Protein AF-A0A4Z0IWK3-F1 (afdb_monomer)

Radius of gyration: 20.69 Å; Cα contacts (8 Å, |Δi|>4): 162; chains: 1; bounding box: 50×22×62 Å

Solvent-accessible surface area (backbone atoms only — not comparable to full-atom values): 7476 Å² total; per-residue (Å²): 129,85,80,77,55,66,42,41,52,52,15,23,51,30,21,52,52,18,36,54,30,46,50,49,40,53,52,48,38,60,66,50,46,54,47,52,56,50,49,51,40,48,49,39,48,54,52,20,69,75,62,82,38,76,70,48,40,51,49,34,52,53,50,44,50,51,53,51,49,53,52,52,52,40,50,54,50,48,51,53,34,32,54,42,26,46,52,26,16,50,29,48,72,71,44,42,64,77,35,59,62,55,39,51,52,35,51,54,51,43,58,72,62,38,29,88,77,37,52,66,37,38,46,50,21,51,52,35,37,46,52,14,49,52,32,46,62,34,71,70,30,44,54,51,32,63,73,62,109

Mean predicted aligned error: 10.68 Å

Secondary structure (DSSP, 8-state):
-PPPPHHHHHHHHHHHHHHHHHHHHHHHIIIIIHHHHHHHHHHHHHHHHHTT-HHHHHHHHHHHHHHHHHHHHHHHHHHHHHHHHHHHHHHHHHT-TTHHHHHHHHHHHHHHHTTTT-HHHHHHHHHHHHHHHHHHHSHHHHHHHHHT-

Structure (mmCIF, N/CA/C/O backbone):
data_AF-A0A4Z0IWK3-F1
#
_entry.id   AF-A0A4Z0IWK3-F1
#
loop_
_atom_site.group_PDB
_atom_site.id
_atom_site.type_symbol
_atom_site.label_atom_id
_atom_site.label_alt_id
_atom_site.label_comp_id
_atom_site.label_asym_id
_atom_site.label_entity_id
_atom_site.label_seq_id
_atom_site.pdbx_PDB_ins_code
_atom_site.Cartn_x
_atom_site.Cartn_y
_atom_site.Cartn_z
_atom_site.occupancy
_atom_site.B_iso_or_equiv
_atom_site.auth_seq_id
_atom_site.auth_comp_id
_atom_site.auth_asym_id
_atom_site.auth_atom_id
_atom_site.pdbx_PDB_model_num
ATOM 1 N N . MET A 1 1 ? -23.320 -8.083 20.902 1.00 50.72 1 MET A N 1
ATOM 2 C CA . MET A 1 1 ? -22.014 -7.706 20.310 1.00 50.72 1 MET A CA 1
ATOM 3 C C . MET A 1 1 ? -21.766 -6.229 20.587 1.00 50.72 1 MET A C 1
ATOM 5 O O . MET A 1 1 ? -22.652 -5.441 20.272 1.00 50.72 1 MET A O 1
ATOM 9 N N . PRO A 1 2 ? -20.641 -5.829 21.204 1.00 59.41 2 PRO A N 1
ATOM 10 C CA . PRO A 1 2 ? -20.346 -4.414 21.419 1.00 59.41 2 PRO A CA 1
ATOM 11 C C . PRO A 1 2 ? -20.311 -3.676 20.074 1.00 59.41 2 PRO A C 1
ATOM 13 O O . PRO A 1 2 ? -19.693 -4.148 19.116 1.00 59.41 2 PRO A O 1
ATOM 16 N N . LYS A 1 3 ? -21.006 -2.534 19.999 1.00 73.06 3 LYS A N 1
ATOM 17 C CA . LYS A 1 3 ? -21.108 -1.706 18.790 1.00 73.06 3 LYS A CA 1
ATOM 18 C C . LYS A 1 3 ? -19.702 -1.312 18.328 1.00 73.06 3 LYS A C 1
ATOM 20 O O . LYS A 1 3 ? -18.885 -0.870 19.138 1.00 73.06 3 LYS A O 1
ATOM 25 N N . ARG A 1 4 ? -19.403 -1.511 17.040 1.00 75.56 4 ARG A N 1
ATOM 26 C CA . ARG A 1 4 ? -18.089 -1.162 16.484 1.00 75.56 4 ARG A CA 1
ATOM 27 C C . ARG A 1 4 ? -17.861 0.347 16.576 1.00 75.56 4 ARG A C 1
ATOM 29 O O . ARG A 1 4 ? -18.775 1.097 16.230 1.00 75.56 4 ARG A O 1
ATOM 36 N N . PRO A 1 5 ? -16.667 0.793 17.006 1.00 83.38 5 PRO A N 1
ATOM 37 C CA . PRO A 1 5 ? -16.323 2.205 16.992 1.00 83.38 5 PRO A CA 1
ATOM 38 C C . PRO A 1 5 ? -16.358 2.730 15.557 1.00 83.38 5 PRO A C 1
ATOM 40 O O . PRO A 1 5 ? -15.930 2.029 14.634 1.00 83.38 5 PRO A O 1
ATOM 43 N N . PHE A 1 6 ? -16.831 3.963 15.370 1.00 84.44 6 PHE A N 1
ATOM 44 C CA . PHE A 1 6 ? -16.850 4.603 14.054 1.00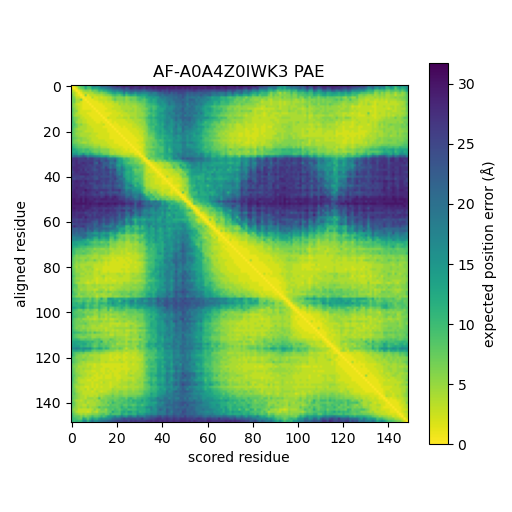 84.44 6 PHE A CA 1
ATOM 45 C C . PHE A 1 6 ? -15.444 4.651 13.442 1.00 84.44 6 PHE A C 1
ATOM 47 O O . PHE A 1 6 ? -15.289 4.407 12.251 1.00 84.44 6 PHE A O 1
ATOM 54 N N . GLU A 1 7 ? -14.403 4.827 14.262 1.00 84.56 7 GLU A N 1
ATOM 55 C CA . GLU A 1 7 ? -13.011 4.856 13.805 1.00 84.56 7 GLU A CA 1
ATOM 56 C C . GLU A 1 7 ? -12.591 3.545 13.119 1.00 84.56 7 GLU A C 1
ATOM 58 O O . GLU A 1 7 ? -11.831 3.561 12.155 1.00 84.56 7 GLU A O 1
ATOM 63 N N . VAL A 1 8 ? -13.113 2.399 13.571 1.00 81.81 8 VAL A N 1
ATOM 64 C CA . VAL A 1 8 ? -12.814 1.087 12.971 1.00 81.81 8 VAL A CA 1
ATOM 65 C C . VAL A 1 8 ? -13.526 0.918 11.633 1.00 81.81 8 VAL A C 1
ATOM 67 O O . VAL A 1 8 ? -12.963 0.332 10.707 1.00 81.81 8 VAL A O 1
ATOM 70 N N . ILE A 1 9 ? -14.748 1.440 11.519 1.00 83.00 9 ILE A N 1
ATOM 71 C CA . ILE A 1 9 ? -15.524 1.416 10.276 1.00 83.00 9 ILE A CA 1
ATOM 72 C C . ILE A 1 9 ? -14.827 2.298 9.239 1.00 83.00 9 ILE A C 1
ATOM 74 O O . ILE A 1 9 ? -14.494 1.818 8.159 1.00 83.00 9 ILE A O 1
ATOM 78 N N . THR A 1 10 ? -14.506 3.538 9.605 1.00 85.62 10 THR A N 1
ATOM 79 C CA . THR A 1 10 ? -13.811 4.500 8.744 1.00 85.62 10 THR A CA 1
ATOM 80 C C . THR A 1 10 ? -12.434 3.992 8.326 1.00 85.62 10 THR A C 1
ATOM 82 O O . THR A 1 10 ? -12.112 4.038 7.143 1.00 85.62 10 THR A O 1
ATOM 85 N N . ALA A 1 11 ? -11.654 3.410 9.244 1.00 84.88 11 ALA A N 1
ATOM 86 C CA . ALA A 1 11 ? -10.389 2.764 8.896 1.00 84.88 11 ALA A CA 1
ATOM 87 C C . ALA A 1 11 ? -10.585 1.603 7.907 1.00 84.88 11 ALA A C 1
ATOM 89 O O . ALA A 1 11 ? -9.863 1.491 6.927 1.00 84.88 11 ALA A O 1
ATOM 90 N N . SER A 1 12 ? -11.586 0.746 8.111 1.00 83.06 12 SER A N 1
ATOM 91 C CA . SER A 1 12 ? -11.817 -0.385 7.200 1.00 83.06 12 SER A CA 1
ATOM 92 C C . SER A 1 12 ? -12.224 0.085 5.798 1.00 83.06 12 SER A C 1
ATOM 94 O O . SER A 1 12 ? -11.745 -0.462 4.810 1.00 83.06 12 SER A O 1
ATOM 96 N N . VAL A 1 13 ? -13.066 1.120 5.709 1.00 86.06 13 VAL A N 1
ATOM 97 C CA . VAL A 1 13 ? -13.516 1.702 4.435 1.00 86.06 13 VAL A CA 1
ATOM 98 C C . VAL A 1 13 ? -12.357 2.387 3.710 1.00 86.06 13 VAL A C 1
ATOM 100 O O . VAL A 1 13 ? -12.110 2.090 2.545 1.00 86.06 13 VAL A O 1
ATOM 103 N N . LEU A 1 14 ? -11.594 3.244 4.394 1.00 85.69 14 LEU A N 1
ATOM 104 C CA . LEU A 1 14 ? -10.437 3.923 3.802 1.00 85.69 14 LEU A CA 1
ATOM 105 C C . LEU A 1 14 ? -9.349 2.927 3.379 1.00 85.69 14 LEU A C 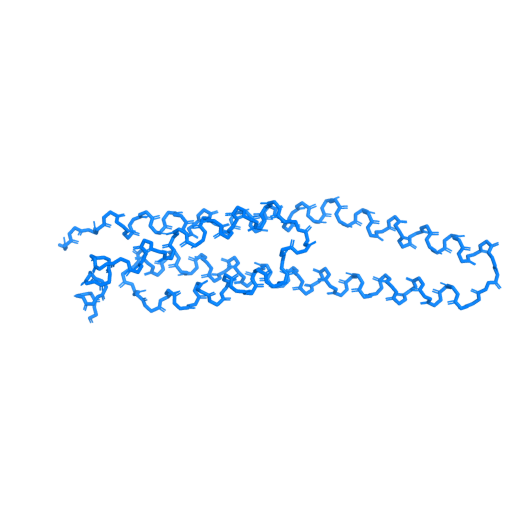1
ATOM 107 O O . LEU A 1 14 ? -8.798 3.050 2.288 1.00 85.69 14 LEU A O 1
ATOM 111 N N . GLY A 1 15 ? -9.084 1.907 4.199 1.00 80.88 15 GLY A N 1
ATOM 112 C CA . GLY A 1 15 ? -8.146 0.833 3.885 1.00 80.88 15 GLY A CA 1
ATOM 113 C C . GLY A 1 15 ? -8.587 -0.039 2.708 1.00 80.88 15 GLY A C 1
ATOM 114 O O . GLY A 1 15 ? -7.736 -0.564 1.998 1.00 80.88 15 GLY A O 1
ATOM 115 N N . PHE A 1 16 ? -9.895 -0.171 2.469 1.00 85.81 16 PHE A N 1
ATOM 116 C CA . PHE A 1 16 ? -10.434 -0.857 1.294 1.00 85.81 16 PHE A CA 1
ATOM 117 C C . PHE A 1 16 ? -10.367 0.012 0.033 1.00 85.81 16 PHE A C 1
ATOM 119 O O . PHE A 1 16 ? -10.097 -0.505 -1.045 1.00 85.81 16 PHE A O 1
ATOM 126 N N . ILE A 1 17 ? -10.563 1.329 0.161 1.00 86.88 17 ILE A N 1
ATOM 127 C CA . ILE A 1 17 ? -10.496 2.281 -0.958 1.00 86.88 17 ILE A CA 1
ATOM 128 C C . ILE A 1 17 ? -9.043 2.525 -1.408 1.00 86.88 17 ILE A C 1
ATOM 130 O O . ILE A 1 17 ? -8.768 2.617 -2.601 1.00 86.88 17 ILE A O 1
ATOM 134 N N . ALA A 1 18 ? -8.094 2.591 -0.473 1.00 84.94 18 ALA A N 1
ATOM 135 C CA . ALA A 1 18 ? -6.679 2.840 -0.751 1.00 84.94 18 ALA A CA 1
ATOM 136 C C . ALA A 1 18 ? -6.080 1.981 -1.897 1.00 84.94 18 ALA A C 1
ATOM 138 O O . ALA A 1 18 ? -5.515 2.562 -2.828 1.00 84.94 18 ALA A O 1
ATOM 139 N N . PRO A 1 19 ? -6.203 0.638 -1.918 1.00 86.56 19 PRO A N 1
ATOM 140 C CA . PRO A 1 19 ? -5.593 -0.194 -2.957 1.00 86.56 19 PRO A CA 1
ATOM 141 C C . PRO A 1 19 ? -6.129 0.067 -4.372 1.00 86.56 19 PRO A C 1
ATOM 143 O O . PRO A 1 19 ? -5.431 -0.246 -5.335 1.00 86.56 19 PRO A O 1
ATOM 146 N N . PHE A 1 20 ? -7.304 0.690 -4.537 1.00 88.62 20 PHE A N 1
ATOM 147 C CA . PHE A 1 20 ? -7.791 1.079 -5.865 1.00 88.62 20 PHE A CA 1
ATOM 148 C C . PHE A 1 20 ? -6.905 2.139 -6.521 1.00 88.62 20 PHE A C 1
ATOM 150 O O . PHE A 1 20 ? -6.735 2.110 -7.736 1.00 88.62 20 PHE A O 1
ATOM 157 N N . PHE A 1 21 ? -6.284 3.029 -5.744 1.00 86.69 21 PHE A N 1
ATOM 158 C CA . PHE A 1 21 ? -5.329 4.001 -6.281 1.00 86.69 21 PHE A CA 1
ATOM 159 C C . PHE A 1 21 ? -4.039 3.330 -6.761 1.00 86.69 21 PHE A C 1
ATOM 161 O O . PHE A 1 21 ? -3.487 3.722 -7.787 1.00 86.69 21 PHE A O 1
ATOM 168 N N . VAL A 1 22 ? -3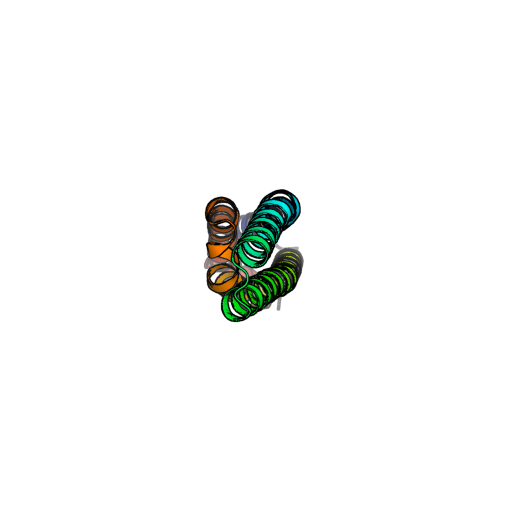.593 2.276 -6.071 1.00 84.19 22 VAL A N 1
ATOM 169 C CA . VAL A 1 22 ? -2.447 1.457 -6.500 1.00 84.19 22 VAL A CA 1
ATOM 170 C C . VAL A 1 22 ? -2.795 0.692 -7.771 1.00 84.19 22 VAL A C 1
ATOM 172 O O . VAL A 1 22 ? -2.021 0.702 -8.723 1.00 84.19 22 VAL A O 1
ATOM 175 N N . LEU A 1 23 ? -3.984 0.087 -7.829 1.00 87.19 23 LEU A N 1
ATOM 176 C CA . LEU A 1 23 ? -4.476 -0.584 -9.030 1.00 87.19 23 LEU A CA 1
ATOM 177 C C . LEU A 1 23 ? -4.564 0.393 -10.209 1.00 87.19 23 LEU A C 1
ATOM 179 O O . LEU A 1 23 ? -4.058 0.094 -11.286 1.00 87.19 23 LEU A O 1
ATOM 183 N N . ALA A 1 24 ? -5.143 1.576 -10.001 1.00 85.88 24 ALA A N 1
ATOM 184 C CA . ALA A 1 24 ? -5.212 2.622 -11.012 1.00 85.88 24 ALA A CA 1
ATOM 185 C C . ALA A 1 24 ? -3.813 3.067 -11.460 1.00 85.88 24 ALA A C 1
ATOM 187 O O . ALA A 1 24 ? -3.605 3.263 -12.652 1.00 85.88 24 ALA A O 1
ATOM 188 N N . ALA A 1 25 ? -2.841 3.169 -10.546 1.00 83.00 25 ALA A N 1
ATOM 189 C CA . ALA A 1 25 ? -1.456 3.491 -10.884 1.00 83.00 25 ALA A CA 1
ATOM 190 C C . ALA A 1 25 ? -0.806 2.405 -11.750 1.00 83.00 25 ALA A C 1
ATOM 192 O O . ALA A 1 25 ? -0.170 2.731 -12.750 1.00 83.00 25 ALA A O 1
ATOM 193 N N . LEU A 1 26 ? -1.012 1.126 -11.420 1.00 82.38 26 LEU A N 1
ATOM 194 C CA . LEU A 1 26 ? -0.520 -0.003 -12.215 1.00 82.38 26 LEU A CA 1
ATOM 195 C C . LEU A 1 26 ? -1.174 -0.056 -13.599 1.00 82.38 26 LEU A C 1
ATOM 197 O O . LEU A 1 26 ? -0.487 -0.239 -14.600 1.00 82.38 26 LEU A O 1
ATOM 201 N N . VAL A 1 27 ? -2.492 0.143 -13.668 1.00 82.81 27 VAL A N 1
ATOM 202 C CA . VAL A 1 27 ? -3.246 0.187 -14.926 1.00 82.81 27 VAL A CA 1
ATOM 203 C C . VAL A 1 27 ? -2.775 1.364 -15.776 1.00 82.81 27 VAL A C 1
ATOM 205 O O . VAL A 1 27 ? -2.432 1.188 -16.943 1.00 82.81 27 VAL A O 1
ATOM 208 N N . TRP A 1 28 ? -2.669 2.554 -15.183 1.00 79.06 28 TRP A N 1
ATOM 209 C CA . TRP A 1 28 ? -2.143 3.739 -15.851 1.00 79.06 28 TRP A CA 1
ATOM 210 C C . TRP A 1 28 ? -0.742 3.485 -16.396 1.00 79.06 28 TRP A C 1
ATOM 212 O O . TRP A 1 28 ? -0.471 3.789 -17.554 1.00 79.06 28 TRP A O 1
ATOM 222 N N . MET A 1 29 ? 0.134 2.872 -15.603 1.00 71.94 29 MET A N 1
ATOM 223 C CA . MET A 1 29 ? 1.490 2.521 -16.008 1.00 71.94 29 MET A CA 1
ATOM 224 C C . MET A 1 29 ? 1.511 1.493 -17.149 1.00 71.94 29 MET A C 1
ATOM 226 O O . MET A 1 29 ? 2.302 1.636 -18.081 1.00 71.94 29 MET A O 1
ATOM 230 N N . ALA A 1 30 ? 0.614 0.506 -17.141 1.00 70.50 30 ALA A N 1
ATOM 231 C CA . ALA A 1 30 ? 0.467 -0.446 -18.239 1.00 70.50 30 ALA A CA 1
ATOM 232 C C . ALA A 1 30 ? 0.042 0.245 -19.551 1.00 70.50 30 ALA A C 1
ATOM 234 O O . ALA A 1 30 ? 0.546 -0.103 -20.620 1.00 70.50 30 ALA A O 1
ATOM 235 N N . PHE A 1 31 ? -0.827 1.261 -19.477 1.00 69.31 31 PHE A N 1
ATOM 236 C CA . PHE A 1 31 ? -1.312 2.001 -20.649 1.00 69.31 31 PHE A CA 1
ATOM 237 C C . PHE A 1 31 ? -0.356 3.101 -21.144 1.00 69.31 31 PHE A C 1
ATOM 239 O O . PHE A 1 31 ? -0.175 3.256 -22.353 1.00 69.31 31 PHE A O 1
ATOM 246 N N . THR A 1 32 ? 0.260 3.863 -20.238 1.00 64.88 32 THR A N 1
ATOM 247 C CA . THR A 1 32 ? 1.097 5.037 -20.562 1.00 64.88 32 THR A CA 1
ATOM 248 C C . THR A 1 32 ? 2.594 4.743 -20.478 1.00 64.88 32 THR A C 1
ATOM 250 O O . THR A 1 32 ? 3.330 5.036 -21.421 1.00 64.88 32 THR A O 1
ATOM 253 N N . GLY A 1 33 ? 3.045 4.084 -19.409 1.00 53.56 33 GLY A N 1
ATOM 254 C CA . GLY A 1 33 ? 4.441 3.682 -19.211 1.00 53.56 33 GLY A CA 1
ATOM 255 C C . GLY A 1 33 ? 4.888 2.618 -20.214 1.00 53.56 33 GLY A C 1
ATOM 256 O O . GLY A 1 33 ? 5.943 2.752 -20.827 1.00 53.56 33 GLY A O 1
ATOM 257 N N . GLY A 1 34 ? 4.047 1.621 -20.497 1.00 53.00 34 GLY A N 1
ATOM 258 C CA . GLY A 1 34 ? 4.339 0.601 -21.510 1.00 53.00 34 GLY A CA 1
ATOM 259 C C . GLY A 1 34 ? 4.535 1.164 -22.925 1.00 53.00 34 GLY A C 1
ATOM 260 O O . GLY A 1 34 ? 5.294 0.596 -23.704 1.00 53.00 34 GLY A O 1
ATOM 261 N N . ARG A 1 35 ? 3.900 2.295 -23.266 1.00 54.88 35 ARG A N 1
ATOM 262 C CA . ARG A 1 35 ? 4.093 2.971 -24.561 1.00 54.88 35 ARG A CA 1
ATOM 263 C C . ARG A 1 35 ? 5.324 3.867 -24.560 1.00 54.88 35 ARG A C 1
ATOM 265 O O . ARG A 1 35 ? 6.132 3.741 -25.469 1.00 54.88 35 ARG A O 1
ATOM 272 N N . ALA A 1 36 ? 5.504 4.719 -23.552 1.00 49.88 36 ALA A N 1
ATOM 273 C CA . ALA A 1 36 ? 6.647 5.629 -23.485 1.00 49.88 36 ALA A CA 1
ATOM 274 C C . ALA A 1 36 ? 7.988 4.877 -23.404 1.00 49.88 36 ALA A C 1
ATOM 276 O O . ALA A 1 36 ? 8.898 5.188 -24.166 1.00 49.88 36 ALA A O 1
ATOM 277 N N . PHE A 1 37 ? 8.095 3.825 -22.581 1.00 50.50 37 PHE A N 1
ATOM 278 C CA . PHE A 1 37 ? 9.317 3.014 -22.498 1.00 50.50 37 PHE A C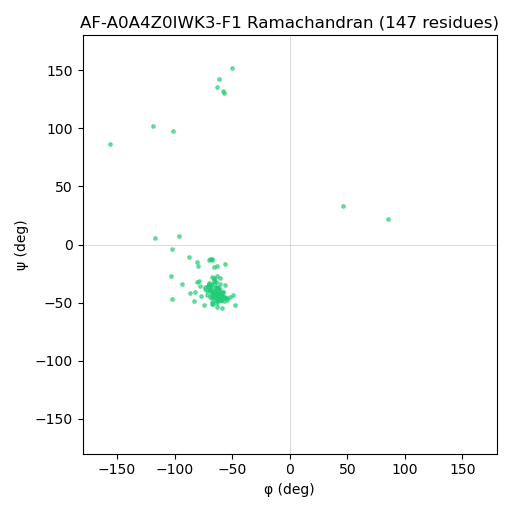A 1
ATOM 279 C C . PHE A 1 37 ? 9.575 2.189 -23.770 1.00 50.50 37 PHE A C 1
ATOM 281 O O . PHE A 1 37 ? 10.726 2.061 -24.182 1.00 50.50 37 PHE A O 1
ATOM 288 N N . ARG A 1 38 ? 8.528 1.691 -24.451 1.00 57.62 38 ARG A N 1
ATOM 289 C CA . ARG A 1 38 ? 8.677 1.033 -25.765 1.00 57.62 38 ARG A CA 1
ATOM 290 C C . ARG A 1 38 ? 9.089 2.012 -26.860 1.00 57.62 38 ARG A C 1
ATOM 292 O O . ARG A 1 38 ? 9.898 1.646 -27.700 1.00 57.62 38 ARG A O 1
ATOM 299 N N . ILE A 1 39 ? 8.557 3.234 -26.850 1.00 56.16 39 ILE A N 1
ATOM 300 C CA . ILE A 1 39 ? 8.902 4.282 -27.820 1.00 56.16 39 ILE A CA 1
ATOM 301 C C . ILE A 1 39 ? 10.337 4.754 -27.594 1.00 56.16 39 ILE A C 1
ATOM 303 O O . ILE A 1 39 ? 11.088 4.833 -28.555 1.00 56.16 39 ILE A O 1
ATOM 307 N N . VAL A 1 40 ? 10.752 4.999 -26.350 1.00 53.28 40 VAL A N 1
ATOM 308 C CA . VAL A 1 40 ? 12.140 5.364 -26.026 1.00 53.28 40 VAL A CA 1
ATOM 309 C C . VAL A 1 40 ? 13.096 4.227 -26.391 1.00 53.28 40 VAL A C 1
ATOM 311 O O . VAL A 1 40 ? 14.100 4.479 -27.049 1.00 53.28 40 VAL A O 1
ATOM 314 N N . GLY A 1 41 ? 12.754 2.975 -26.067 1.00 54.91 41 GLY A N 1
ATOM 315 C CA . GLY A 1 41 ? 13.523 1.805 -26.497 1.00 54.91 41 GLY A CA 1
ATOM 316 C C . GLY A 1 41 ? 13.619 1.686 -28.022 1.00 54.91 41 GLY A C 1
ATOM 317 O O . GLY A 1 41 ? 14.694 1.432 -28.551 1.00 54.91 41 GLY A O 1
ATOM 318 N N . TRP A 1 42 ? 12.526 1.942 -28.747 1.00 63.53 42 TRP A N 1
ATOM 319 C CA . TRP A 1 42 ? 12.507 1.919 -30.211 1.00 63.53 42 TRP A CA 1
ATOM 320 C C . TRP A 1 42 ? 13.313 3.068 -30.832 1.00 63.53 42 TRP A C 1
ATOM 322 O O . TRP A 1 42 ? 14.066 2.841 -31.773 1.00 63.53 42 TRP A O 1
ATOM 332 N N . VAL A 1 43 ? 13.204 4.285 -30.290 1.00 60.12 43 VAL A N 1
ATOM 333 C CA . VAL A 1 43 ? 13.955 5.469 -30.738 1.00 60.12 43 VAL A CA 1
ATOM 334 C C . VAL A 1 43 ? 15.451 5.282 -30.496 1.00 60.12 43 VAL A C 1
ATOM 336 O O . VAL A 1 43 ? 16.235 5.530 -31.405 1.00 60.12 43 VAL A O 1
ATOM 339 N N . LEU A 1 44 ? 15.854 4.773 -29.330 1.00 53.97 44 LEU A N 1
ATOM 340 C CA . LEU A 1 44 ? 17.255 4.456 -29.034 1.00 53.97 44 LEU A CA 1
ATOM 341 C C . LEU A 1 44 ? 17.807 3.376 -29.972 1.00 53.97 44 LEU A C 1
ATOM 343 O O . LEU A 1 44 ? 18.917 3.521 -30.476 1.00 53.97 44 LEU A O 1
ATOM 347 N N . ARG A 1 45 ? 17.013 2.340 -30.278 1.00 57.72 45 ARG A N 1
ATOM 348 C CA . ARG A 1 45 ? 17.390 1.291 -31.239 1.00 57.72 45 ARG A CA 1
ATOM 349 C C . ARG A 1 45 ? 17.576 1.850 -32.650 1.00 57.72 45 ARG A C 1
ATOM 351 O O . ARG A 1 45 ? 18.541 1.513 -33.321 1.00 57.72 45 ARG A O 1
ATOM 358 N N . LYS A 1 46 ? 16.686 2.756 -33.066 1.00 60.66 46 LYS A N 1
ATOM 359 C CA . LYS A 1 46 ? 16.721 3.401 -34.384 1.00 60.66 46 LYS A CA 1
ATOM 360 C C . LYS A 1 46 ? 17.877 4.394 -34.527 1.00 60.66 46 LYS A C 1
ATOM 362 O O . LYS A 1 46 ? 18.454 4.500 -35.600 1.00 60.66 46 LYS A O 1
ATOM 367 N N . ILE A 1 47 ? 18.221 5.111 -33.456 1.00 55.28 47 ILE A N 1
ATOM 368 C CA . ILE A 1 47 ? 19.394 5.995 -33.413 1.00 55.28 47 ILE A CA 1
ATOM 369 C C . ILE A 1 47 ? 20.684 5.161 -33.433 1.00 55.28 47 ILE A C 1
ATOM 371 O O . ILE A 1 47 ? 21.616 5.517 -34.145 1.00 55.28 47 ILE A O 1
ATOM 375 N N . GLY A 1 48 ? 20.725 4.025 -32.731 1.00 51.84 48 GLY A N 1
ATOM 376 C CA . GLY A 1 48 ? 21.857 3.092 -32.779 1.00 51.84 48 GLY A CA 1
ATOM 377 C C . GLY A 1 48 ? 22.126 2.539 -34.184 1.00 51.84 48 GLY A C 1
ATOM 378 O O . GLY A 1 48 ? 23.267 2.578 -34.634 1.00 51.84 48 GLY A O 1
ATOM 379 N N . ASP A 1 49 ? 21.075 2.122 -34.899 1.00 58.72 49 ASP A N 1
ATOM 380 C CA . ASP A 1 49 ? 21.155 1.628 -36.288 1.00 58.72 49 ASP A CA 1
ATOM 381 C C . ASP A 1 49 ? 21.625 2.704 -37.283 1.00 58.72 49 ASP A C 1
ATOM 383 O O . ASP A 1 49 ? 22.296 2.405 -38.264 1.00 58.72 49 ASP A O 1
ATOM 387 N N . LEU A 1 50 ? 21.290 3.974 -37.034 1.00 55.44 50 LEU A N 1
ATOM 388 C CA . LEU A 1 50 ? 21.665 5.095 -37.905 1.00 55.44 50 LEU A CA 1
ATOM 389 C C . LEU A 1 50 ? 23.107 5.580 -37.697 1.00 55.44 50 LEU A C 1
ATOM 391 O O . LEU A 1 50 ? 23.606 6.338 -38.526 1.00 55.44 50 LEU A O 1
ATOM 395 N N . THR A 1 51 ? 23.764 5.184 -36.601 1.00 54.00 51 THR A N 1
ATOM 396 C CA . THR A 1 51 ? 25.075 5.731 -36.203 1.00 54.00 51 THR A CA 1
ATOM 397 C C . THR A 1 51 ? 26.197 4.683 -36.198 1.00 54.00 51 THR A C 1
ATOM 399 O O . THR A 1 51 ? 27.296 4.997 -35.751 1.00 54.00 51 THR A O 1
ATOM 402 N N . ASP A 1 52 ? 25.933 3.446 -36.646 1.00 51.97 52 ASP A N 1
ATOM 403 C CA . ASP A 1 52 ? 26.904 2.342 -36.822 1.00 51.97 52 ASP A CA 1
ATOM 404 C C . ASP A 1 52 ? 27.869 2.122 -35.627 1.00 51.97 52 ASP A C 1
ATOM 406 O O . ASP A 1 52 ? 29.038 1.761 -35.765 1.00 51.97 52 ASP A O 1
ATOM 410 N N . THR A 1 53 ? 27.397 2.377 -34.400 1.00 51.12 53 THR A N 1
ATOM 411 C CA . THR A 1 53 ? 28.208 2.322 -33.172 1.00 51.12 53 THR A CA 1
ATOM 412 C C . THR A 1 53 ? 27.655 1.272 -32.209 1.00 51.12 53 THR A C 1
ATOM 414 O O . THR A 1 53 ? 26.704 1.507 -31.464 1.00 51.12 53 THR A O 1
ATOM 417 N N . ALA A 1 54 ? 28.306 0.104 -32.168 1.00 51.12 54 ALA A N 1
ATOM 418 C CA . ALA A 1 54 ? 27.950 -1.045 -31.319 1.00 51.12 54 ALA A CA 1
ATOM 419 C C . ALA A 1 54 ? 27.881 -0.743 -29.801 1.00 51.12 54 ALA A C 1
ATOM 421 O O . ALA A 1 54 ? 27.299 -1.504 -29.031 1.00 51.12 54 ALA A O 1
ATOM 422 N N . VAL A 1 55 ? 28.458 0.377 -29.355 1.00 50.53 55 VAL A N 1
ATOM 423 C CA . VAL A 1 55 ? 28.436 0.833 -27.954 1.00 50.53 55 VAL A CA 1
ATOM 424 C C . VAL A 1 55 ? 27.095 1.488 -27.583 1.00 50.53 55 VAL A C 1
ATOM 426 O O . VAL A 1 55 ? 26.642 1.367 -26.446 1.00 50.53 55 VAL A O 1
ATOM 429 N N . LEU A 1 56 ? 26.414 2.144 -28.533 1.00 48.06 56 LEU A N 1
ATOM 430 C CA . LEU A 1 56 ? 25.106 2.770 -28.294 1.00 48.06 56 LEU A CA 1
ATOM 431 C C . LEU A 1 56 ? 23.952 1.759 -28.336 1.00 48.06 56 LEU A C 1
ATOM 433 O O . LEU A 1 56 ? 22.987 1.910 -27.584 1.00 48.06 56 LEU A O 1
ATOM 437 N N . SER A 1 57 ? 24.060 0.706 -29.151 1.00 52.53 57 SER A N 1
ATOM 438 C CA . SER A 1 57 ? 23.073 -0.380 -29.178 1.00 52.53 57 SER A CA 1
ATOM 439 C C . SER A 1 57 ? 23.098 -1.211 -27.890 1.00 52.53 57 SER A C 1
ATOM 441 O O . SER A 1 57 ? 22.027 -1.491 -27.350 1.00 52.53 57 SER A O 1
ATOM 443 N N . TRP A 1 58 ? 24.279 -1.486 -27.304 1.00 54.16 58 TRP A N 1
ATOM 444 C CA . TRP A 1 58 ? 24.342 -2.102 -25.968 1.00 54.16 58 TRP A CA 1
ATOM 445 C C . TRP A 1 58 ? 23.653 -1.217 -24.936 1.00 54.16 58 TRP A C 1
ATOM 447 O O . TRP A 1 58 ? 22.970 -1.723 -24.049 1.00 54.16 58 TRP A O 1
ATOM 457 N N . ALA A 1 59 ? 23.868 0.104 -24.995 1.00 51.44 59 ALA A N 1
ATOM 458 C CA . ALA A 1 59 ? 23.415 1.023 -23.952 1.00 51.44 59 ALA A CA 1
ATOM 459 C C . ALA A 1 59 ? 21.891 1.173 -23.985 1.00 51.44 59 ALA A C 1
ATOM 461 O O . ALA A 1 59 ? 21.254 1.235 -22.932 1.00 51.44 59 ALA A O 1
ATOM 462 N N . GLY A 1 60 ? 21.305 1.142 -25.185 1.00 53.06 60 GLY A N 1
ATOM 463 C CA . GLY A 1 60 ? 19.861 1.058 -25.393 1.00 53.06 60 GLY A CA 1
ATOM 464 C C . GLY A 1 60 ? 19.250 -0.259 -24.899 1.00 53.06 60 GLY A C 1
ATOM 465 O O . GLY A 1 60 ? 18.212 -0.238 -24.229 1.00 53.06 60 GLY A O 1
ATOM 466 N N . ASP A 1 61 ? 19.902 -1.397 -25.147 1.00 58.34 61 ASP A N 1
ATOM 467 C CA . ASP A 1 61 ? 19.424 -2.712 -24.693 1.00 58.34 61 ASP A CA 1
ATOM 468 C C . ASP A 1 61 ? 19.547 -2.878 -23.162 1.00 58.34 61 ASP A C 1
ATOM 470 O O . ASP A 1 61 ? 18.619 -3.357 -22.509 1.00 58.34 61 ASP A O 1
ATOM 474 N N . LEU A 1 62 ? 20.626 -2.381 -22.548 1.00 55.84 62 LEU A N 1
ATOM 475 C CA . LEU A 1 62 ? 20.791 -2.341 -21.086 1.00 55.84 62 LEU A CA 1
ATOM 476 C C . LEU A 1 62 ? 19.781 -1.398 -20.421 1.00 55.84 62 LEU A C 1
ATOM 478 O O . LEU A 1 62 ? 19.167 -1.754 -19.416 1.00 55.84 62 LEU A O 1
ATOM 482 N N . SER A 1 63 ? 19.567 -0.209 -20.990 1.00 54.81 63 SER A N 1
ATOM 483 C CA . SER A 1 63 ? 18.614 0.777 -20.466 1.00 54.81 63 SER A CA 1
ATOM 484 C C . SER A 1 63 ? 17.167 0.276 -20.546 1.00 54.81 63 SER A C 1
ATOM 486 O O . SER A 1 63 ? 16.415 0.383 -19.573 1.00 54.81 63 SER A O 1
ATOM 488 N N . SER A 1 64 ? 16.782 -0.345 -21.664 1.00 60.41 64 SER A N 1
ATOM 489 C CA . SER A 1 64 ? 15.448 -0.933 -21.834 1.00 60.41 64 SER A CA 1
ATOM 490 C C . SER A 1 64 ? 15.234 -2.182 -20.969 1.00 60.41 64 SER A C 1
ATOM 492 O O . SER A 1 64 ? 14.144 -2.361 -20.414 1.00 60.41 64 SER A O 1
ATOM 494 N N . GLY A 1 65 ? 16.273 -3.001 -20.766 1.00 57.31 65 GLY A N 1
ATOM 495 C CA . GLY A 1 65 ? 16.261 -4.130 -19.834 1.00 57.31 65 GLY A CA 1
ATOM 496 C C . GLY A 1 65 ? 16.072 -3.695 -18.378 1.00 57.31 65 GLY A C 1
ATOM 497 O O . GLY A 1 65 ? 15.202 -4.224 -17.684 1.00 57.31 65 GLY A O 1
ATOM 498 N N . ILE A 1 66 ? 16.809 -2.672 -17.930 1.00 62.06 66 ILE A N 1
ATOM 499 C CA . ILE A 1 66 ? 16.679 -2.099 -16.579 1.00 62.06 66 ILE A CA 1
ATOM 500 C C . ILE A 1 66 ? 15.293 -1.476 -16.384 1.00 62.06 66 ILE A C 1
ATOM 502 O O . ILE A 1 66 ? 14.643 -1.738 -15.372 1.00 62.06 66 ILE A O 1
ATOM 506 N N . ALA A 1 67 ? 14.799 -0.707 -17.358 1.00 61.69 67 ALA A N 1
ATOM 507 C CA . ALA A 1 67 ? 13.463 -0.119 -17.292 1.00 61.69 67 ALA A CA 1
ATOM 508 C C . ALA A 1 67 ? 12.374 -1.199 -17.170 1.00 61.69 67 ALA A C 1
ATOM 510 O O . ALA A 1 67 ? 11.491 -1.095 -16.320 1.00 61.69 67 ALA A O 1
ATOM 511 N N . THR A 1 68 ? 12.474 -2.275 -17.956 1.00 65.31 68 THR A N 1
ATOM 512 C CA . THR A 1 68 ? 11.540 -3.411 -17.893 1.00 65.31 68 THR A CA 1
ATOM 513 C C . THR A 1 68 ? 11.608 -4.124 -16.541 1.00 65.31 68 THR A C 1
ATOM 515 O O . THR A 1 68 ? 10.569 -4.448 -15.966 1.00 65.31 68 THR A O 1
ATOM 518 N N . GLY A 1 69 ? 12.812 -4.312 -15.992 1.00 66.00 69 GLY A N 1
ATOM 519 C CA . GLY A 1 69 ? 13.010 -4.878 -14.658 1.00 66.00 69 GLY A CA 1
ATOM 520 C C . GLY A 1 69 ? 12.375 -4.027 -13.556 1.00 66.00 69 GLY A C 1
ATOM 521 O O . GLY A 1 69 ? 11.652 -4.556 -12.713 1.00 66.00 69 GLY A O 1
ATOM 522 N N . ILE A 1 70 ? 12.560 -2.704 -13.599 1.00 69.31 70 ILE A N 1
ATOM 523 C CA . ILE A 1 70 ? 11.947 -1.765 -12.645 1.00 69.31 70 ILE A CA 1
ATOM 524 C C . ILE A 1 70 ? 10.417 -1.827 -12.732 1.00 69.31 70 ILE A C 1
ATOM 526 O O . ILE A 1 70 ? 9.752 -1.892 -11.699 1.00 69.31 70 ILE A O 1
ATOM 530 N N . VAL A 1 71 ? 9.850 -1.872 -13.943 1.00 70.06 71 VAL A N 1
ATOM 531 C CA . VAL A 1 71 ? 8.399 -2.022 -14.147 1.00 70.06 71 VAL A CA 1
ATOM 532 C C . VAL A 1 71 ? 7.883 -3.346 -13.580 1.00 70.06 71 VAL A C 1
ATOM 534 O O . VAL A 1 71 ? 6.848 -3.366 -12.914 1.00 70.06 71 VAL A O 1
ATOM 537 N N . ALA A 1 72 ? 8.594 -4.451 -13.806 1.00 73.75 72 ALA A N 1
ATOM 538 C CA . ALA A 1 72 ? 8.201 -5.760 -13.292 1.00 73.75 72 ALA A CA 1
ATOM 539 C C . ALA A 1 72 ? 8.235 -5.806 -11.755 1.00 73.75 72 ALA A C 1
ATOM 541 O O . ALA A 1 72 ? 7.276 -6.260 -11.129 1.00 73.75 72 ALA A O 1
ATOM 542 N N . ILE A 1 73 ? 9.297 -5.274 -11.139 1.00 77.50 73 ILE A N 1
ATOM 543 C CA . ILE A 1 73 ? 9.425 -5.171 -9.677 1.00 77.50 73 ILE A CA 1
ATOM 544 C C . ILE A 1 73 ? 8.304 -4.301 -9.109 1.00 77.50 73 ILE A C 1
ATOM 546 O O . ILE A 1 73 ? 7.637 -4.696 -8.154 1.00 77.50 73 ILE A O 1
ATOM 550 N N . ALA A 1 74 ? 8.051 -3.148 -9.725 1.00 72.69 74 ALA A N 1
ATOM 551 C CA . ALA A 1 74 ? 6.963 -2.262 -9.351 1.00 72.69 74 ALA A CA 1
ATOM 552 C C . ALA A 1 74 ? 5.591 -2.944 -9.413 1.00 72.69 74 ALA A C 1
ATOM 554 O O . ALA A 1 74 ? 4.768 -2.753 -8.519 1.00 72.69 74 ALA A O 1
ATOM 555 N N . PHE A 1 75 ? 5.347 -3.758 -10.440 1.00 81.19 75 PHE A N 1
ATOM 556 C CA . PHE A 1 75 ? 4.100 -4.497 -10.589 1.00 81.19 75 PHE A CA 1
ATOM 557 C C . PHE A 1 75 ? 3.916 -5.527 -9.470 1.00 81.19 75 PHE A C 1
ATOM 559 O O . PHE A 1 75 ? 2.873 -5.553 -8.816 1.00 81.19 75 PHE A O 1
ATOM 566 N N . VAL A 1 76 ? 4.951 -6.325 -9.189 1.00 85.00 76 VAL A N 1
ATOM 567 C CA . VAL A 1 76 ? 4.941 -7.315 -8.099 1.00 85.00 76 VAL A CA 1
ATOM 568 C C . VAL A 1 76 ? 4.727 -6.634 -6.748 1.00 85.00 76 VAL A C 1
ATOM 570 O O . VAL A 1 76 ? 3.868 -7.050 -5.970 1.00 85.00 76 VAL A O 1
ATOM 573 N N . VAL A 1 77 ? 5.457 -5.550 -6.485 1.00 84.88 77 VAL A N 1
ATOM 574 C CA . VAL A 1 77 ? 5.304 -4.758 -5.262 1.00 84.88 77 VAL A CA 1
ATOM 575 C C . VAL A 1 77 ? 3.897 -4.174 -5.154 1.00 84.88 77 VAL A C 1
ATOM 577 O O . VAL A 1 77 ? 3.282 -4.264 -4.094 1.00 84.88 77 VAL A O 1
ATOM 580 N N . GLY A 1 78 ? 3.342 -3.654 -6.246 1.00 84.06 78 GLY A N 1
ATOM 581 C CA . GLY A 1 78 ? 1.974 -3.153 -6.283 1.00 84.06 78 GLY A CA 1
ATOM 582 C C . GLY A 1 78 ? 0.934 -4.207 -5.930 1.00 84.06 78 GLY A C 1
ATOM 583 O O . GLY A 1 78 ? 0.044 -3.939 -5.125 1.00 84.06 78 GLY A O 1
ATOM 584 N N . LEU A 1 79 ? 1.077 -5.427 -6.451 1.00 88.38 79 LEU A N 1
ATOM 585 C CA . LEU A 1 79 ? 0.207 -6.545 -6.084 1.00 88.38 79 LEU A CA 1
ATOM 586 C C . LEU A 1 79 ? 0.330 -6.902 -4.599 1.00 88.38 79 LEU A C 1
ATOM 588 O O . LEU A 1 79 ? -0.689 -7.096 -3.936 1.00 88.38 79 LEU A O 1
ATOM 592 N N . ILE A 1 80 ? 1.551 -6.930 -4.054 1.00 88.62 80 ILE A N 1
ATOM 593 C CA . ILE A 1 80 ? 1.785 -7.166 -2.620 1.00 88.62 80 ILE A CA 1
ATOM 594 C C . ILE A 1 80 ? 1.091 -6.090 -1.777 1.00 88.62 80 ILE A C 1
ATOM 596 O O . ILE A 1 80 ? 0.435 -6.416 -0.787 1.00 88.62 80 ILE A O 1
ATOM 600 N N . VAL A 1 81 ? 1.195 -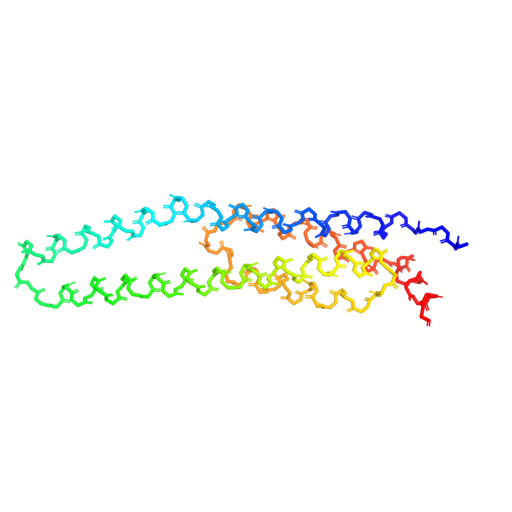4.818 -2.171 1.00 87.38 81 VAL A N 1
ATOM 601 C CA . VAL A 1 81 ? 0.546 -3.697 -1.476 1.00 87.38 81 VAL A CA 1
ATOM 602 C C . VAL A 1 81 ? -0.975 -3.829 -1.530 1.00 87.38 81 VAL A C 1
ATOM 604 O O . VAL A 1 81 ? -1.621 -3.681 -0.493 1.00 87.38 81 VAL A O 1
ATOM 607 N N . ILE A 1 82 ? -1.547 -4.161 -2.694 1.00 88.12 82 ILE A N 1
ATOM 608 C CA . ILE A 1 82 ? -2.992 -4.379 -2.861 1.00 88.12 82 ILE A CA 1
ATOM 609 C C . ILE A 1 82 ? -3.464 -5.500 -1.935 1.00 88.12 82 ILE A C 1
ATOM 611 O O . ILE A 1 82 ? -4.338 -5.277 -1.098 1.00 88.12 82 ILE A O 1
ATOM 615 N N . VAL A 1 83 ? -2.844 -6.680 -2.020 1.00 88.06 83 VAL A N 1
ATOM 616 C CA . VAL A 1 83 ? -3.206 -7.839 -1.190 1.00 88.06 83 VAL A CA 1
ATOM 617 C C . VAL A 1 83 ? -3.045 -7.517 0.296 1.00 88.06 83 VAL A C 1
ATOM 619 O O . VAL A 1 83 ? -3.923 -7.844 1.097 1.00 88.06 83 VAL A O 1
ATOM 622 N N . GLY A 1 84 ? -1.963 -6.832 0.675 1.00 85.50 84 GLY A N 1
ATOM 623 C CA . GLY A 1 84 ? -1.695 -6.418 2.049 1.00 85.50 84 GLY A CA 1
ATOM 624 C C . GLY A 1 84 ? -2.762 -5.476 2.606 1.00 85.50 84 GLY A C 1
ATOM 625 O O . GLY A 1 84 ? -3.261 -5.703 3.711 1.00 85.50 84 GLY A O 1
ATOM 626 N N . PHE A 1 85 ? -3.170 -4.465 1.833 1.00 84.06 85 PHE A N 1
ATOM 627 C CA . PHE A 1 85 ? -4.207 -3.514 2.238 1.00 84.06 85 PHE A CA 1
ATOM 628 C C . PHE A 1 85 ? -5.608 -4.127 2.251 1.00 84.06 85 PHE A C 1
ATOM 630 O O . PHE A 1 85 ? -6.356 -3.903 3.204 1.00 84.06 85 PHE A O 1
ATOM 637 N N . THR A 1 86 ? -5.953 -4.967 1.273 1.00 85.19 86 THR A N 1
ATOM 638 C CA . THR A 1 86 ? -7.226 -5.701 1.270 1.00 85.19 86 THR A CA 1
ATOM 639 C C . THR A 1 86 ? -7.311 -6.657 2.463 1.00 85.19 86 THR A C 1
ATOM 641 O O . THR A 1 86 ? -8.322 -6.683 3.171 1.00 85.19 86 THR A O 1
ATOM 644 N N . ALA A 1 87 ? -6.233 -7.390 2.762 1.00 85.62 87 ALA A N 1
ATOM 645 C CA . ALA A 1 87 ? -6.162 -8.257 3.935 1.00 85.62 87 ALA A CA 1
ATOM 646 C C . ALA A 1 87 ? -6.221 -7.461 5.248 1.00 85.62 87 ALA A C 1
ATOM 648 O O . ALA A 1 87 ? -6.833 -7.915 6.219 1.00 85.62 87 ALA A O 1
ATOM 649 N N . TYR A 1 88 ? -5.616 -6.272 5.294 1.00 84.81 88 TYR A N 1
ATOM 650 C CA . TYR A 1 88 ? -5.717 -5.353 6.425 1.00 84.81 88 TYR A CA 1
ATOM 651 C C . TYR A 1 88 ? -7.151 -4.862 6.644 1.00 84.81 88 TYR A C 1
ATOM 653 O O . TYR A 1 88 ? -7.6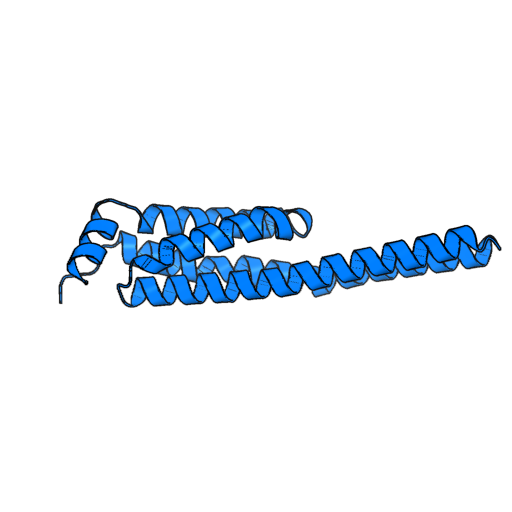55 -4.994 7.761 1.00 84.81 88 TYR A O 1
ATOM 661 N N . ALA A 1 89 ? -7.829 -4.376 5.601 1.00 81.62 89 ALA A N 1
ATOM 662 C CA . ALA A 1 89 ? -9.212 -3.909 5.675 1.00 81.62 89 ALA A CA 1
ATOM 663 C C . ALA A 1 89 ? -10.155 -5.030 6.140 1.00 81.62 89 ALA A C 1
ATOM 665 O O . ALA A 1 89 ? -10.949 -4.839 7.061 1.00 81.62 89 ALA A O 1
ATOM 666 N N . TRP A 1 90 ? -9.988 -6.238 5.591 1.00 80.75 90 TRP A N 1
ATOM 667 C CA . TRP A 1 90 ? -10.715 -7.425 6.040 1.00 80.75 90 TRP A CA 1
ATOM 668 C C . TRP A 1 90 ? -10.442 -7.747 7.513 1.00 80.75 90 TRP A C 1
ATOM 670 O O . TRP A 1 90 ? -11.364 -7.962 8.298 1.00 80.75 90 TRP A O 1
ATOM 680 N N . ARG A 1 91 ? -9.174 -7.750 7.942 1.00 80.12 91 ARG A N 1
ATOM 681 C CA . ARG A 1 91 ? -8.817 -8.059 9.335 1.00 80.12 91 ARG A CA 1
ATOM 682 C C . ARG A 1 91 ? -9.303 -6.997 10.319 1.00 80.12 91 ARG A C 1
ATOM 684 O O . ARG A 1 91 ? -9.701 -7.369 11.423 1.00 80.12 91 ARG A O 1
ATOM 691 N N . LEU A 1 92 ? -9.334 -5.721 9.939 1.00 78.44 92 LEU A N 1
ATOM 692 C CA . LEU A 1 92 ? -10.002 -4.679 10.723 1.00 78.44 92 LEU A CA 1
ATOM 693 C C . LEU A 1 92 ? -11.505 -4.953 10.828 1.00 78.44 92 LEU A C 1
ATOM 695 O O . LEU A 1 92 ? -12.051 -4.939 11.933 1.00 78.44 92 LEU A O 1
ATOM 699 N N . ALA A 1 93 ? -12.141 -5.308 9.710 1.00 75.56 93 ALA A N 1
ATOM 700 C CA . ALA A 1 93 ? -13.550 -5.674 9.645 1.00 75.56 93 ALA A CA 1
ATOM 701 C C . ALA A 1 93 ? -13.887 -6.993 10.361 1.00 75.56 93 ALA A C 1
ATOM 703 O O . ALA A 1 93 ? -15.059 -7.255 10.602 1.00 75.56 93 ALA A O 1
ATOM 704 N N . VAL A 1 94 ? -12.914 -7.817 10.749 1.00 78.81 94 VAL A N 1
ATOM 705 C CA . VAL A 1 94 ? -13.121 -9.020 11.583 1.00 78.81 94 VAL A CA 1
ATOM 706 C C . VAL A 1 94 ? -12.704 -8.779 13.043 1.00 78.81 94 VAL A C 1
ATOM 708 O O . VAL A 1 94 ? -12.933 -9.621 13.903 1.00 78.81 94 VAL A O 1
ATOM 711 N N . GLY A 1 95 ? -12.146 -7.610 13.374 1.00 69.56 95 GLY A N 1
ATOM 712 C CA . GLY A 1 95 ? -11.743 -7.282 14.744 1.00 69.56 95 GLY A CA 1
ATOM 713 C C . GLY A 1 95 ? -10.349 -7.770 15.141 1.00 69.56 95 GLY A C 1
ATOM 714 O O . GLY A 1 95 ? -10.045 -7.877 16.325 1.00 69.56 95 GLY A O 1
ATOM 715 N N . ARG A 1 96 ? -9.456 -8.031 14.178 1.00 72.62 96 ARG A N 1
ATOM 716 C CA . ARG A 1 96 ? -8.071 -8.464 14.432 1.00 72.62 96 ARG A CA 1
ATOM 717 C C . ARG A 1 96 ? -7.076 -7.309 14.282 1.00 72.62 96 ARG A C 1
ATOM 719 O O . ARG A 1 96 ? -6.578 -7.026 13.196 1.00 72.62 96 ARG A O 1
ATOM 726 N N . GLY A 1 97 ? -6.701 -6.696 15.406 1.00 64.69 97 GLY A N 1
ATOM 727 C CA . GLY A 1 97 ? -5.851 -5.493 15.444 1.00 64.69 97 GLY A CA 1
ATOM 728 C C . GLY A 1 97 ? -4.378 -5.675 15.037 1.00 64.69 97 GLY A C 1
ATOM 729 O O . GLY A 1 97 ? -3.695 -4.682 14.805 1.00 64.69 97 GLY A O 1
ATOM 730 N N . ARG A 1 98 ? -3.864 -6.911 14.906 1.00 70.69 98 ARG A N 1
ATOM 731 C CA . ARG A 1 98 ? -2.462 -7.164 14.490 1.00 70.69 98 ARG A CA 1
ATOM 732 C C . ARG A 1 98 ? -2.157 -6.717 13.053 1.00 70.69 98 ARG A C 1
ATOM 734 O O . ARG A 1 98 ? -0.996 -6.516 12.721 1.00 70.69 98 ARG A O 1
ATOM 741 N N . ALA A 1 99 ? -3.174 -6.542 12.209 1.00 73.31 99 ALA A N 1
ATOM 742 C CA . ALA A 1 99 ? -2.991 -6.217 10.793 1.00 73.31 99 ALA A CA 1
ATOM 743 C C . ALA A 1 99 ? -2.464 -4.793 10.527 1.00 73.31 99 ALA A C 1
ATOM 745 O O . ALA A 1 99 ? -2.019 -4.507 9.421 1.00 73.31 99 ALA A O 1
ATOM 746 N N . ARG A 1 100 ? -2.480 -3.906 11.530 1.00 75.81 100 ARG A N 1
ATOM 747 C CA . ARG A 1 100 ? -2.046 -2.505 11.386 1.00 75.81 100 ARG A CA 1
ATOM 748 C C . ARG A 1 100 ? -0.561 -2.365 11.048 1.00 75.81 100 ARG A C 1
ATOM 750 O O . ARG A 1 100 ? -0.198 -1.508 10.255 1.00 75.81 100 ARG A O 1
ATOM 757 N N . TRP A 1 101 ? 0.279 -3.232 11.615 1.00 75.81 101 TRP A N 1
ATOM 758 C CA . TRP A 1 101 ? 1.722 -3.240 11.355 1.00 75.81 101 TRP A CA 1
ATOM 759 C C . TRP A 1 101 ? 2.051 -3.686 9.930 1.00 75.81 101 TRP A C 1
ATOM 761 O O . TRP A 1 101 ? 2.945 -3.133 9.299 1.00 75.81 101 TRP A O 1
ATOM 771 N N . VAL A 1 102 ? 1.273 -4.633 9.396 1.00 78.25 102 VAL A N 1
ATOM 772 C CA . VAL A 1 102 ? 1.390 -5.076 7.999 1.00 78.25 102 VAL A CA 1
ATOM 773 C C . VAL A 1 102 ? 1.045 -3.926 7.052 1.00 78.25 102 VAL A C 1
ATOM 775 O O . VAL A 1 102 ? 1.789 -3.668 6.112 1.00 78.25 102 VAL A O 1
ATOM 778 N N . ALA A 1 103 ? -0.027 -3.181 7.340 1.00 79.56 103 ALA A N 1
ATOM 779 C CA . ALA A 1 103 ? -0.412 -2.018 6.544 1.00 79.56 103 ALA A CA 1
ATOM 780 C C . ALA A 1 103 ? 0.655 -0.909 6.562 1.00 79.56 103 ALA A C 1
ATOM 782 O O . ALA A 1 103 ? 0.923 -0.318 5.520 1.00 79.56 103 ALA A O 1
ATOM 783 N N . MET A 1 104 ? 1.309 -0.669 7.708 1.00 82.38 104 MET A N 1
ATOM 784 C CA . MET A 1 104 ? 2.452 0.253 7.800 1.00 82.38 104 MET A CA 1
ATOM 785 C C . MET A 1 104 ? 3.611 -0.181 6.895 1.00 82.38 104 MET A C 1
ATOM 787 O O . MET A 1 104 ? 4.156 0.646 6.166 1.00 82.38 104 MET A O 1
ATOM 791 N N . GLY A 1 105 ? 3.950 -1.475 6.891 1.00 82.88 105 GLY A N 1
ATOM 792 C CA . GLY A 1 105 ? 4.973 -2.024 5.997 1.00 82.88 105 GLY A CA 1
ATOM 793 C C . GLY A 1 105 ? 4.626 -1.832 4.518 1.00 82.88 105 GLY A C 1
ATOM 794 O O . GLY A 1 105 ? 5.462 -1.375 3.743 1.00 82.88 105 GLY A O 1
ATOM 795 N N . CYS A 1 106 ? 3.374 -2.098 4.131 1.00 83.94 106 CYS A N 1
ATOM 796 C CA . CYS A 1 106 ? 2.899 -1.866 2.764 1.00 83.94 106 CYS A CA 1
ATOM 797 C C . CYS A 1 106 ? 2.930 -0.380 2.368 1.00 83.94 106 CYS A C 1
ATOM 799 O O . CYS A 1 106 ? 3.254 -0.066 1.227 1.00 83.94 106 CYS A O 1
ATOM 801 N N . LEU A 1 107 ? 2.633 0.532 3.299 1.00 84.50 107 LEU A N 1
ATOM 802 C CA . LEU A 1 107 ? 2.731 1.980 3.090 1.00 84.50 107 LEU A CA 1
ATOM 803 C C . LEU A 1 107 ? 4.168 2.419 2.805 1.00 84.50 107 LEU A C 1
ATOM 805 O O . LEU A 1 107 ? 4.407 3.131 1.833 1.00 84.50 107 LEU A O 1
ATOM 809 N N . GLY A 1 108 ? 5.121 1.949 3.615 1.00 81.94 108 GLY A N 1
ATOM 810 C CA . GLY A 1 108 ? 6.543 2.224 3.402 1.00 81.94 108 GLY A CA 1
ATOM 811 C C . GLY A 1 108 ? 7.046 1.662 2.071 1.00 81.94 108 GLY A C 1
ATOM 812 O O . GLY A 1 108 ? 7.741 2.351 1.328 1.00 81.94 108 GLY A O 1
ATOM 813 N N . LEU A 1 109 ? 6.633 0.441 1.725 1.00 82.81 109 LEU A N 1
ATOM 814 C CA . LEU A 1 109 ? 7.011 -0.197 0.465 1.00 82.81 109 LEU A CA 1
ATOM 815 C C . LEU A 1 109 ? 6.467 0.567 -0.754 1.00 82.81 109 LEU A C 1
ATOM 817 O O . LEU A 1 109 ? 7.207 0.820 -1.704 1.00 82.81 109 LEU A O 1
ATOM 821 N N . ALA A 1 110 ? 5.198 0.983 -0.716 1.00 78.62 110 ALA A N 1
ATOM 822 C CA . ALA A 1 110 ? 4.595 1.784 -1.779 1.00 78.62 110 ALA A CA 1
ATOM 823 C C . ALA A 1 110 ? 5.269 3.157 -1.921 1.00 78.62 110 ALA A C 1
ATOM 825 O O . ALA A 1 110 ? 5.507 3.609 -3.040 1.00 78.62 110 ALA A O 1
ATOM 826 N N . PHE A 1 111 ? 5.622 3.793 -0.798 1.00 80.75 111 PHE A N 1
ATOM 827 C CA . PHE A 1 111 ? 6.322 5.075 -0.796 1.00 80.75 111 PHE A CA 1
ATOM 828 C C . PHE A 1 111 ? 7.682 4.992 -1.500 1.00 80.75 111 PHE A C 1
ATOM 830 O O . PHE A 1 111 ? 8.002 5.848 -2.319 1.00 80.75 111 PHE A O 1
ATOM 837 N N . VAL A 1 112 ? 8.470 3.953 -1.221 1.00 77.94 112 VAL A N 1
ATOM 838 C CA . VAL A 1 112 ? 9.820 3.821 -1.789 1.00 77.94 112 VAL A CA 1
ATOM 839 C C . VAL A 1 112 ? 9.781 3.356 -3.244 1.00 77.94 112 VAL A C 1
ATOM 841 O O . VAL A 1 112 ? 10.494 3.896 -4.084 1.00 77.94 112 VAL A O 1
ATOM 844 N N . VAL A 1 113 ? 8.954 2.355 -3.555 1.00 76.25 113 VAL A N 1
ATOM 845 C CA . VAL A 1 113 ? 9.024 1.659 -4.850 1.00 76.25 113 VAL A CA 1
ATOM 846 C C . VAL A 1 113 ? 8.072 2.251 -5.887 1.00 76.25 113 VAL A C 1
ATOM 848 O O . VAL A 1 113 ? 8.391 2.262 -7.073 1.00 76.25 113 VAL A O 1
ATOM 851 N N . MET A 1 114 ? 6.898 2.739 -5.473 1.00 73.00 114 MET A N 1
ATOM 852 C CA . MET A 1 114 ? 5.824 3.084 -6.413 1.00 73.00 114 MET A CA 1
ATOM 853 C C . MET A 1 114 ? 5.670 4.585 -6.661 1.00 73.00 114 MET A C 1
ATOM 855 O O . MET A 1 114 ? 5.250 4.974 -7.750 1.00 73.00 114 MET A O 1
ATOM 859 N N . THR A 1 115 ? 6.043 5.441 -5.705 1.00 72.06 115 THR A N 1
ATOM 860 C CA . THR A 1 115 ? 6.010 6.909 -5.858 1.00 72.06 115 THR A CA 1
ATOM 861 C C . THR A 1 115 ? 6.665 7.431 -7.146 1.00 72.06 115 THR A C 1
ATOM 863 O O . THR A 1 115 ? 6.041 8.273 -7.793 1.00 72.06 115 THR A O 1
ATOM 866 N N . PRO A 1 116 ? 7.846 6.945 -7.593 1.00 67.12 116 PRO A N 1
ATOM 867 C CA . PRO A 1 116 ? 8.452 7.438 -8.835 1.00 67.12 116 PRO A CA 1
ATOM 868 C C . PRO A 1 116 ? 7.674 7.069 -10.111 1.00 67.12 116 PRO A C 1
ATOM 870 O O . PRO A 1 116 ? 7.938 7.634 -11.166 1.00 67.12 116 PRO A O 1
ATOM 873 N N . LEU A 1 117 ? 6.713 6.143 -10.041 1.00 68.62 117 LEU A N 1
ATOM 874 C CA . LEU A 1 117 ? 5.964 5.657 -11.205 1.00 68.62 117 LEU A CA 1
ATOM 875 C C . LEU A 1 117 ? 4.747 6.524 -11.513 1.00 68.62 117 LEU A C 1
ATOM 877 O O . LEU A 1 117 ? 4.432 6.786 -12.671 1.00 68.62 117 LEU A O 1
ATOM 881 N N . ASN A 1 118 ? 4.030 6.929 -10.465 1.00 74.88 118 ASN A N 1
ATOM 882 C CA . ASN A 1 118 ? 2.890 7.825 -10.571 1.00 74.88 118 ASN A CA 1
ATOM 883 C C . ASN A 1 118 ? 2.684 8.550 -9.230 1.00 74.88 118 ASN A C 1
ATOM 885 O O . ASN A 1 118 ? 1.913 8.079 -8.387 1.00 74.88 118 ASN A O 1
ATOM 889 N N . PRO A 1 119 ? 3.369 9.685 -9.010 1.00 76.69 119 PRO A N 1
ATOM 890 C CA . PRO A 1 119 ? 3.380 10.354 -7.711 1.00 76.69 119 PRO A CA 1
ATOM 891 C C . PRO A 1 119 ? 1.991 10.840 -7.290 1.00 76.69 119 PRO A C 1
ATOM 893 O O . PRO A 1 119 ? 1.704 10.915 -6.100 1.00 76.69 119 PRO A O 1
ATOM 896 N N . LEU A 1 120 ? 1.105 11.122 -8.249 1.00 82.44 120 LEU A N 1
ATOM 897 C CA . LEU A 1 120 ? -0.236 11.628 -7.976 1.00 82.44 120 LEU A CA 1
ATOM 898 C C . LEU A 1 120 ? -1.152 10.514 -7.446 1.00 82.44 120 LEU A C 1
ATOM 900 O O . LEU A 1 120 ? -1.723 10.648 -6.366 1.00 82.44 120 LEU A O 1
ATOM 904 N N . LEU A 1 121 ? -1.228 9.377 -8.147 1.00 82.69 121 LEU A N 1
ATOM 905 C CA . LEU A 1 121 ? -2.051 8.241 -7.712 1.00 82.69 121 LEU A CA 1
ATOM 906 C C . LEU A 1 121 ? -1.488 7.564 -6.458 1.00 82.69 121 LEU A C 1
ATOM 908 O O . LEU A 1 121 ? -2.245 7.208 -5.554 1.00 82.69 121 LEU A O 1
ATOM 912 N N . ILE A 1 122 ? -0.163 7.434 -6.359 1.00 84.38 122 ILE A N 1
ATOM 913 C CA . ILE A 1 122 ? 0.468 6.900 -5.150 1.00 84.38 122 ILE A CA 1
ATOM 914 C C . ILE A 1 122 ? 0.350 7.894 -3.991 1.00 84.38 122 ILE A C 1
ATOM 916 O O . ILE A 1 122 ? 0.106 7.471 -2.867 1.00 84.38 122 ILE A O 1
ATOM 920 N N . GLY A 1 123 ? 0.390 9.204 -4.243 1.00 82.25 123 GLY A N 1
ATOM 921 C CA . GLY A 1 123 ? 0.072 10.228 -3.246 1.00 82.25 123 GLY A CA 1
ATOM 922 C C . GLY A 1 123 ? -1.332 10.059 -2.658 1.00 82.25 123 GLY A C 1
ATOM 923 O O . GLY A 1 123 ? -1.494 10.064 -1.438 1.00 82.25 123 GLY A O 1
ATOM 924 N N . CYS A 1 124 ? -2.341 9.809 -3.500 1.00 86.50 124 CYS A N 1
ATOM 925 C CA . CYS A 1 124 ? -3.686 9.470 -3.032 1.00 86.50 124 CYS A CA 1
ATOM 926 C C . CYS A 1 124 ? -3.682 8.188 -2.186 1.00 86.50 124 CYS A C 1
ATOM 928 O O . CYS A 1 124 ? -4.219 8.189 -1.080 1.00 86.50 124 CYS A O 1
ATOM 930 N N . PHE A 1 125 ? -3.027 7.116 -2.642 1.00 88.62 125 PHE A N 1
ATOM 931 C CA . PHE A 1 125 ? -2.883 5.899 -1.837 1.00 88.62 125 PHE A CA 1
ATOM 932 C C . PHE A 1 125 ? -2.270 6.186 -0.458 1.00 88.62 125 PHE A C 1
ATOM 934 O O . PHE A 1 125 ? -2.796 5.721 0.552 1.00 88.62 125 PHE A O 1
ATOM 941 N N . LEU A 1 126 ? -1.194 6.972 -0.398 1.00 87.75 126 LEU A N 1
ATOM 942 C CA . LEU A 1 126 ? -0.509 7.310 0.846 1.00 87.75 126 LEU A CA 1
ATOM 943 C C . LEU A 1 126 ? -1.415 8.115 1.778 1.00 87.75 126 LEU A C 1
ATOM 945 O O . LEU A 1 126 ? -1.461 7.820 2.968 1.00 87.75 126 LEU A O 1
ATOM 949 N N . LEU A 1 127 ? -2.178 9.077 1.257 1.00 87.94 127 LEU A N 1
ATOM 950 C CA . LEU A 1 127 ? -3.126 9.869 2.045 1.00 87.94 127 LEU A CA 1
ATOM 951 C C . LEU A 1 127 ? -4.240 8.998 2.637 1.00 87.94 127 LEU A C 1
ATOM 953 O O . LEU A 1 127 ? -4.439 8.987 3.853 1.00 87.94 127 LEU A O 1
ATOM 957 N N . PHE A 1 128 ? -4.936 8.227 1.797 1.00 86.81 128 PHE A N 1
ATOM 958 C CA . PHE A 1 128 ? -6.040 7.366 2.232 1.00 86.81 128 PHE A CA 1
ATOM 959 C C . PHE A 1 128 ? -5.555 6.225 3.134 1.00 86.81 128 PHE A C 1
ATOM 961 O O . PHE A 1 128 ? -6.162 5.941 4.169 1.00 86.81 128 PHE A O 1
ATOM 968 N N . GLY A 1 129 ? -4.429 5.603 2.784 1.00 85.38 129 GLY A N 1
ATOM 969 C CA . GLY A 1 129 ? -3.805 4.547 3.568 1.00 85.38 129 GLY A CA 1
ATOM 970 C C . GLY A 1 129 ? -3.315 5.048 4.925 1.00 85.38 129 GLY A C 1
ATOM 971 O O . GLY A 1 129 ? -3.561 4.401 5.942 1.00 85.38 129 GLY A O 1
ATOM 972 N N . THR A 1 130 ? -2.683 6.222 4.979 1.00 86.75 130 THR A N 1
ATOM 973 C CA . THR A 1 130 ? -2.218 6.807 6.246 1.00 86.75 130 THR A CA 1
ATOM 974 C C . THR A 1 130 ? -3.396 7.202 7.124 1.00 86.75 130 THR A C 1
ATOM 976 O O . THR A 1 130 ? -3.423 6.827 8.295 1.00 86.75 130 THR A O 1
ATOM 979 N N . ALA A 1 131 ? -4.411 7.873 6.568 1.00 85.56 131 ALA A N 1
ATOM 980 C CA . ALA A 1 131 ? -5.631 8.211 7.299 1.00 85.56 131 ALA A CA 1
ATOM 981 C C . ALA A 1 131 ? -6.288 6.952 7.889 1.00 85.56 131 ALA A C 1
ATOM 983 O O . ALA A 1 131 ? -6.601 6.912 9.080 1.00 85.56 131 ALA A O 1
ATOM 984 N N . SER A 1 132 ? -6.402 5.886 7.092 1.00 85.88 132 SER A N 1
ATOM 985 C CA . SER A 1 132 ? -6.891 4.582 7.545 1.00 85.88 132 SER A CA 1
ATOM 986 C C . SER A 1 132 ? -6.114 4.050 8.754 1.00 85.88 132 SER A C 1
ATOM 988 O O . SER A 1 132 ? -6.707 3.614 9.744 1.00 85.88 132 SER A O 1
ATOM 990 N N . ILE A 1 133 ? -4.781 4.089 8.697 1.00 84.44 133 ILE A N 1
ATOM 991 C CA . ILE A 1 133 ? -3.926 3.625 9.791 1.00 84.44 133 ILE A CA 1
ATOM 992 C C . ILE A 1 133 ? -4.098 4.495 11.036 1.00 84.44 133 ILE A C 1
ATOM 994 O O . ILE A 1 133 ? -4.260 3.947 12.125 1.00 84.44 133 ILE A O 1
ATOM 998 N N . VAL A 1 134 ? -4.130 5.819 10.894 1.00 87.25 134 VAL A N 1
ATOM 999 C CA . VAL A 1 134 ? -4.333 6.748 12.015 1.00 87.25 134 VAL A CA 1
ATOM 1000 C C . VAL A 1 134 ? -5.646 6.441 12.737 1.00 87.25 134 VAL A C 1
ATOM 1002 O O . VAL A 1 134 ? -5.639 6.237 13.952 1.00 87.25 134 VAL A O 1
ATOM 1005 N N . PHE A 1 135 ? -6.755 6.285 12.005 1.00 85.06 135 PHE A N 1
ATOM 1006 C CA . PHE A 1 135 ? -8.040 5.896 12.599 1.00 85.06 135 PHE A CA 1
ATOM 1007 C C . PHE A 1 135 ? -7.978 4.522 13.277 1.00 85.06 135 PHE A C 1
ATOM 1009 O O . PHE A 1 135 ? -8.543 4.316 14.359 1.00 85.06 135 PHE A O 1
ATOM 1016 N N . ALA A 1 136 ? -7.237 3.582 12.688 1.00 80.94 136 ALA A N 1
ATOM 1017 C CA . ALA A 1 136 ? -7.017 2.284 13.297 1.00 80.94 136 ALA A CA 1
ATOM 1018 C C . ALA A 1 136 ? -6.208 2.379 14.599 1.00 80.94 136 ALA A C 1
ATOM 1020 O O . ALA A 1 136 ? -6.457 1.563 15.474 1.00 80.94 136 ALA A O 1
ATOM 1021 N N . PHE A 1 137 ? -5.291 3.335 14.774 1.00 82.88 137 PHE A N 1
ATOM 1022 C CA . PHE A 1 137 ? -4.470 3.469 15.986 1.00 82.88 137 PHE A CA 1
ATOM 1023 C C . PHE A 1 137 ? -5.090 4.307 17.110 1.00 82.88 137 PHE A C 1
ATOM 1025 O O . PHE A 1 137 ? -4.592 4.237 18.236 1.00 82.88 137 PHE A O 1
ATOM 1032 N N . LEU A 1 138 ? -6.185 5.029 16.854 1.00 85.81 138 LEU A N 1
ATOM 1033 C CA . LEU A 1 138 ? -6.862 5.841 17.870 1.00 85.81 138 LEU A CA 1
ATOM 1034 C C . LEU A 1 138 ? -7.157 5.065 19.178 1.00 85.81 138 LEU A C 1
ATOM 1036 O O . LEU A 1 138 ? -7.365 3.848 19.166 1.00 85.81 138 LEU A O 1
ATOM 1040 N N . PRO A 1 139 ? -7.218 5.746 20.339 1.00 80.38 139 PRO A N 1
ATOM 1041 C CA . PRO A 1 139 ? -7.361 5.082 21.639 1.00 80.38 139 PRO A CA 1
ATOM 1042 C C . PRO A 1 139 ? -8.616 4.204 21.730 1.00 80.38 139 PRO A C 1
ATOM 1044 O O . PRO A 1 139 ? -8.563 3.077 22.224 1.00 80.38 139 PRO A O 1
ATOM 1047 N N . ARG A 1 140 ? -9.743 4.685 21.186 1.00 81.31 140 ARG A N 1
ATOM 1048 C CA . ARG A 1 140 ? -11.022 3.955 21.158 1.00 81.31 140 ARG A CA 1
ATOM 1049 C C . ARG A 1 140 ? -10.980 2.713 20.277 1.00 81.31 140 ARG A C 1
ATOM 1051 O O . ARG A 1 140 ? -11.491 1.669 20.685 1.00 81.31 140 ARG A O 1
ATOM 1058 N N . SER A 1 141 ? -10.358 2.801 19.102 1.00 76.94 141 SER A N 1
ATOM 1059 C CA . SER A 1 141 ? -10.198 1.648 18.220 1.00 76.94 141 SER A CA 1
ATOM 1060 C C . SER A 1 141 ? -9.253 0.641 18.867 1.00 76.94 141 SER A C 1
ATOM 1062 O O . SER A 1 141 ? -9.642 -0.506 19.062 1.00 76.94 141 SER A O 1
ATOM 1064 N N . SER A 1 142 ? -8.069 1.057 19.319 1.00 77.38 142 SER A N 1
ATOM 1065 C CA . SER A 1 142 ? -7.106 0.212 20.047 1.00 77.38 142 SER A CA 1
ATOM 1066 C C . SER A 1 142 ? -7.714 -0.516 21.254 1.00 77.38 142 SER A C 1
A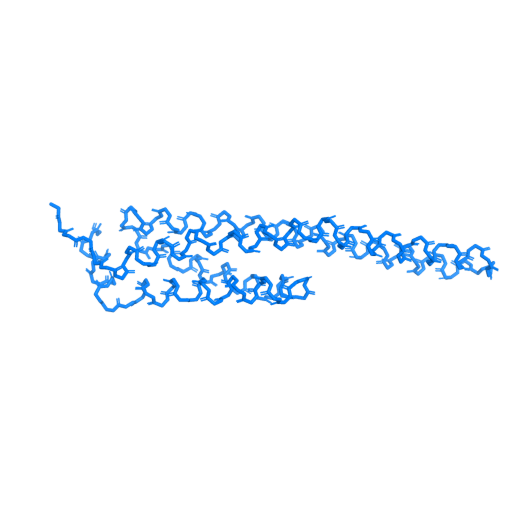TOM 1068 O O . SER A 1 142 ? -7.553 -1.733 21.365 1.00 77.38 142 SER A O 1
ATOM 1070 N N . ALA A 1 143 ? -8.500 0.170 22.086 1.00 79.56 143 ALA A N 1
ATOM 1071 C CA . ALA A 1 143 ? -9.215 -0.445 23.207 1.00 79.56 143 ALA A CA 1
ATOM 1072 C C . ALA A 1 143 ? -10.306 -1.440 22.768 1.00 79.56 143 ALA A C 1
ATOM 1074 O O . ALA A 1 143 ? -10.620 -2.387 23.487 1.00 79.56 143 ALA A O 1
ATOM 1075 N N . TRP A 1 144 ? -10.922 -1.247 21.600 1.00 79.62 144 TRP A N 1
ATOM 1076 C CA . TRP A 1 144 ? -11.882 -2.204 21.046 1.00 79.62 144 TRP A CA 1
ATOM 1077 C C . TRP A 1 144 ? -11.193 -3.485 20.552 1.00 79.62 144 TRP A C 1
ATOM 1079 O O . TRP A 1 144 ? -11.634 -4.578 20.894 1.00 79.62 144 TRP A O 1
ATOM 1089 N N . PHE A 1 145 ? -10.062 -3.375 19.848 1.00 76.81 145 PHE A N 1
ATOM 1090 C CA . PHE A 1 145 ? -9.292 -4.554 19.426 1.00 76.81 145 PHE A CA 1
ATOM 1091 C C . PHE A 1 145 ? -8.646 -5.309 20.594 1.00 76.81 145 PHE A C 1
ATOM 1093 O O . PHE A 1 145 ? -8.427 -6.511 20.480 1.00 76.81 145 PHE A O 1
ATOM 1100 N N . ALA A 1 146 ? -8.328 -4.628 21.699 1.00 76.81 146 ALA A N 1
ATOM 1101 C CA . ALA A 1 146 ? -7.831 -5.271 22.914 1.00 76.81 146 ALA A CA 1
ATOM 1102 C C . ALA A 1 146 ? -8.914 -6.099 23.628 1.00 76.81 146 ALA A C 1
ATOM 1104 O O . ALA A 1 146 ? -8.598 -7.136 24.193 1.00 76.81 146 ALA A O 1
ATOM 1105 N N . ARG A 1 147 ? -10.182 -5.666 23.557 1.00 73.12 147 ARG A N 1
ATOM 1106 C CA . ARG A 1 147 ? -11.344 -6.365 24.138 1.00 73.12 147 ARG A CA 1
ATOM 1107 C C . ARG A 1 147 ? -11.861 -7.535 23.297 1.00 73.12 147 ARG A C 1
ATOM 1109 O O . ARG A 1 147 ? -12.629 -8.338 23.805 1.00 73.12 147 ARG A O 1
ATOM 1116 N N . GLY A 1 148 ? -11.505 -7.581 22.013 1.00 62.12 148 GLY A N 1
ATOM 1117 C CA . GLY A 1 148 ? -11.867 -8.662 21.089 1.00 62.12 148 GLY A CA 1
ATOM 1118 C C . GLY A 1 148 ? -10.793 -9.744 20.920 1.00 62.12 148 GLY A C 1
ATOM 1119 O O . GLY A 1 148 ? -10.928 -10.562 20.012 1.00 62.12 148 GLY A O 1
ATOM 1120 N N . ARG A 1 149 ? -9.715 -9.701 21.717 1.00 55.06 149 ARG A N 1
ATOM 1121 C CA . ARG A 1 149 ? -8.769 -10.818 21.883 1.00 55.06 149 ARG A CA 1
ATOM 1122 C C . ARG A 1 149 ? -9.302 -11.787 22.922 1.00 55.06 149 ARG A C 1
ATOM 1124 O O . ARG A 1 149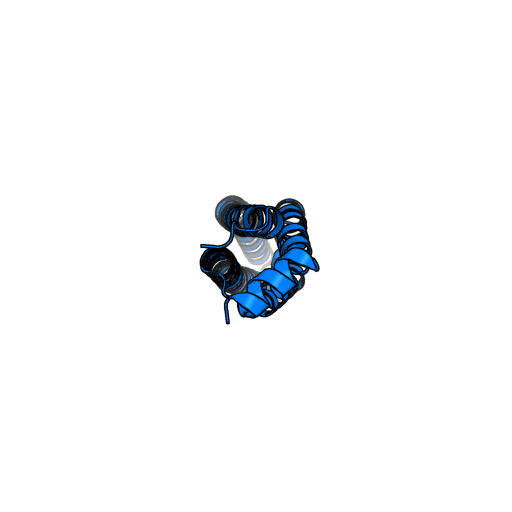 ? -9.027 -12.987 22.729 1.00 55.06 149 ARG A O 1
#

pLDDT: mean 73.87, std 12.42, range [48.06, 88.62]

Sequence (149 aa):
MPKRPFEVITASVLGFIAPFFVLAALVWMAFTGGRAFRIVGWVLRKIGDLTDTAVLSWAGDLSSGIATGIVAIAFVVGLIVIVGFTAYAWRLAVGRGRARWVAMGCLGLAFVVMTPLNPLLIGCFLLFGTASIVFAFLPRSSAWFARGR

Nearest PDB structures (foldseek):
  6z0c-assembly4_D  TM=4.438E-01  e=2.420E+00  Escherichia coli

Foldseek 3Di:
DPDADVLLVLLLVLLLVLLVLLVVLLVCCVVPVVVVLVVQLVVQCVVCVVPVDPVSNVVSVVVSVVSVVLSVVSVVLSVLLSVLSNVLSVCSVVLALPSLVSLVVSLVSCVVRPCVSPVVSSVSSNVSSVSSSVSCPD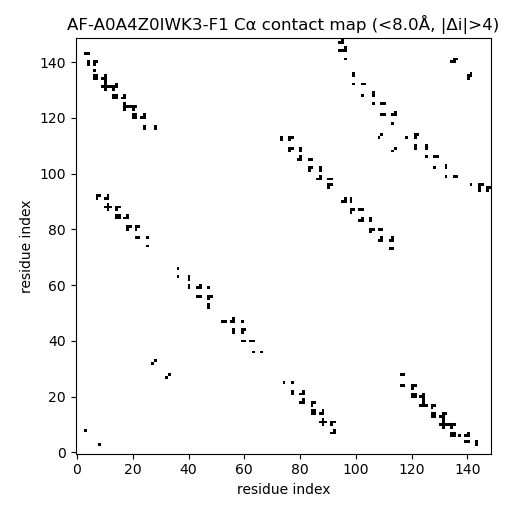PSNVVSSVVVD